Protein AF-A0A9D4MDU2-F1 (afdb_monomer)

Structure (mmCIF, N/CA/C/O backbone):
data_AF-A0A9D4MDU2-F1
#
_entry.id   AF-A0A9D4MDU2-F1
#
loop_
_atom_site.group_PDB
_atom_site.id
_atom_site.type_symbol
_atom_site.label_atom_id
_atom_site.label_alt_id
_atom_site.label_comp_id
_atom_site.label_asym_id
_atom_site.label_entity_id
_atom_site.label_seq_id
_atom_site.pdbx_PDB_ins_code
_atom_site.Cartn_x
_atom_site.Cartn_y
_atom_site.Cartn_z
_atom_site.occupancy
_atom_site.B_iso_or_equiv
_atom_site.auth_seq_id
_atom_site.auth_comp_id
_atom_site.auth_asym_id
_atom_site.auth_atom_id
_atom_site.pdbx_PDB_model_num
ATOM 1 N N . MET A 1 1 ? -61.437 24.125 -0.208 1.00 50.31 1 MET A N 1
ATOM 2 C CA . MET A 1 1 ? -61.389 24.049 -1.682 1.00 50.31 1 MET A CA 1
ATOM 3 C C . MET A 1 1 ? -60.506 25.187 -2.150 1.00 50.31 1 MET A C 1
ATOM 5 O O . MET A 1 1 ? -60.830 26.324 -1.840 1.00 50.31 1 MET A O 1
ATOM 9 N N . VAL A 1 2 ? -59.365 24.889 -2.770 1.00 50.94 2 VAL A N 1
ATOM 10 C CA . VAL A 1 2 ? -58.451 25.916 -3.301 1.00 50.94 2 VAL A CA 1
ATOM 11 C C . VAL A 1 2 ? -59.126 26.574 -4.509 1.00 50.94 2 VAL A C 1
ATOM 13 O O . VAL A 1 2 ? -59.760 25.881 -5.307 1.00 50.94 2 VAL A O 1
ATOM 16 N N . SER A 1 3 ? -59.063 27.903 -4.607 1.00 72.56 3 SER A N 1
ATOM 17 C CA . SER A 1 3 ? -59.654 28.659 -5.721 1.00 72.56 3 SER A CA 1
ATOM 18 C C . SER A 1 3 ? -59.014 28.230 -7.043 1.00 72.56 3 SER A C 1
ATOM 20 O O . SER A 1 3 ? -57.802 28.031 -7.100 1.00 72.56 3 SER A O 1
ATOM 22 N N . ALA A 1 4 ? -59.791 28.138 -8.126 1.00 67.25 4 ALA A N 1
ATOM 23 C CA . ALA A 1 4 ? -59.258 27.833 -9.460 1.00 67.25 4 ALA A CA 1
ATOM 24 C C . ALA A 1 4 ? -58.128 28.799 -9.872 1.00 67.25 4 ALA A C 1
ATOM 26 O O . ALA A 1 4 ? -57.201 28.407 -10.574 1.00 67.25 4 ALA A O 1
ATOM 27 N N . SER A 1 5 ? -58.159 30.038 -9.368 1.00 73.81 5 SER A N 1
ATOM 28 C CA . SER A 1 5 ? -57.093 31.018 -9.583 1.00 73.81 5 SER A CA 1
ATOM 29 C C . SER A 1 5 ? -55.806 30.681 -8.827 1.00 73.81 5 SER A C 1
ATOM 31 O O . SER A 1 5 ? -54.726 30.943 -9.346 1.00 73.81 5 SER A O 1
ATOM 33 N N . GLU A 1 6 ? -55.894 30.106 -7.625 1.00 69.31 6 GLU A N 1
ATOM 34 C CA . GLU A 1 6 ? -54.714 29.632 -6.891 1.00 69.31 6 GLU A CA 1
ATOM 35 C C . GLU A 1 6 ? -54.169 28.341 -7.501 1.00 69.31 6 GLU A C 1
ATOM 37 O O . GLU A 1 6 ? -52.958 28.196 -7.619 1.00 69.31 6 GLU A O 1
ATOM 42 N N . ALA A 1 7 ? -55.044 27.443 -7.968 1.00 72.31 7 ALA A N 1
ATOM 43 C CA . ALA A 1 7 ? -54.628 26.240 -8.682 1.00 72.31 7 ALA A CA 1
ATOM 44 C C . ALA A 1 7 ? -53.872 26.587 -9.976 1.00 72.31 7 ALA A C 1
ATOM 46 O O . ALA A 1 7 ? -52.789 26.053 -10.193 1.00 72.31 7 ALA A O 1
ATOM 47 N N . SER A 1 8 ? -54.374 27.531 -10.785 1.00 71.75 8 SER A N 1
ATOM 48 C CA . SER A 1 8 ? -53.664 28.015 -11.980 1.00 71.75 8 SER A CA 1
ATOM 49 C C . SER A 1 8 ? -52.361 28.732 -11.646 1.00 71.75 8 SER A C 1
ATOM 51 O O . SER A 1 8 ? -51.392 28.590 -12.383 1.00 71.75 8 SER A O 1
ATOM 53 N N . ARG A 1 9 ? -52.308 29.476 -10.535 1.00 70.06 9 ARG A N 1
ATOM 54 C CA . ARG A 1 9 ? -51.084 30.162 -10.111 1.00 70.06 9 ARG A CA 1
ATOM 55 C C . ARG A 1 9 ? -50.002 29.174 -9.678 1.00 70.06 9 ARG A C 1
ATOM 57 O O . ARG A 1 9 ? -48.866 29.328 -10.096 1.00 70.06 9 ARG A O 1
ATOM 64 N N . ILE A 1 10 ? -50.363 28.128 -8.932 1.00 70.44 10 ILE A N 1
ATOM 65 C CA . ILE A 1 10 ? -49.443 27.041 -8.558 1.00 70.44 10 ILE A CA 1
ATOM 66 C C . ILE A 1 10 ? -48.979 26.274 -9.805 1.00 70.44 10 ILE A C 1
ATOM 68 O O . ILE A 1 10 ? -47.806 25.931 -9.912 1.00 70.44 10 ILE A O 1
ATOM 72 N N . LEU A 1 11 ? -49.873 26.028 -10.768 1.00 67.00 11 LEU A N 1
ATOM 73 C CA . LEU A 1 11 ? -49.533 25.353 -12.027 1.00 67.00 11 LEU A CA 1
ATOM 74 C C . LEU A 1 11 ? -48.576 26.199 -12.880 1.00 67.00 11 LEU A C 1
ATOM 76 O O . LEU A 1 11 ? -47.649 25.648 -13.458 1.00 67.00 11 LEU A O 1
ATOM 80 N N . MET A 1 12 ? -48.748 27.524 -12.887 1.00 63.72 12 MET A N 1
ATOM 81 C CA . MET A 1 12 ? -47.878 28.454 -13.613 1.00 63.72 12 MET A CA 1
ATOM 82 C C . MET A 1 12 ? -46.523 28.663 -12.912 1.00 63.72 12 MET A C 1
ATOM 84 O O . MET A 1 12 ? -45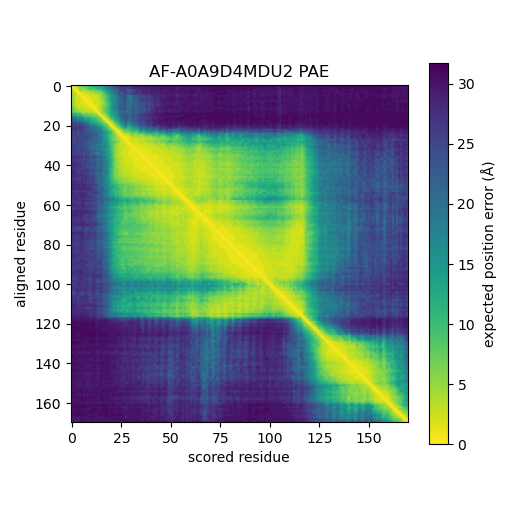.480 28.604 -13.552 1.00 63.72 12 MET A O 1
ATOM 88 N N . GLU A 1 13 ? -46.514 28.791 -11.579 1.00 63.03 13 GLU A N 1
ATOM 89 C CA . GLU A 1 13 ? -45.286 28.882 -10.768 1.00 63.03 13 GLU A CA 1
ATOM 90 C C . GLU A 1 13 ? -44.465 27.575 -10.789 1.00 63.03 13 GLU A C 1
ATOM 92 O O . GLU A 1 13 ? -43.255 27.609 -10.574 1.00 63.03 13 GLU A O 1
ATOM 97 N N . THR A 1 14 ? -45.092 26.425 -11.076 1.00 59.31 14 THR A N 1
ATOM 98 C CA . THR A 1 14 ? -44.396 25.135 -11.255 1.00 59.31 14 THR A CA 1
ATOM 99 C C . THR A 1 14 ? -44.023 24.833 -12.706 1.00 59.31 14 THR A C 1
ATOM 101 O O . THR A 1 14 ? -43.065 24.092 -12.925 1.00 59.31 14 THR A O 1
ATOM 104 N N . SER A 1 15 ? -44.718 25.405 -13.696 1.00 58.25 15 SER A N 1
ATOM 105 C CA . SER A 1 15 ? -44.375 25.245 -15.115 1.00 58.25 15 SER A CA 1
ATOM 106 C C . SER A 1 15 ? -43.259 26.179 -15.580 1.00 58.25 15 SER A C 1
ATOM 108 O O . SER A 1 15 ? -42.528 25.821 -16.495 1.00 58.25 15 SER A O 1
ATOM 110 N N . ASP A 1 16 ? -43.083 27.337 -14.936 1.00 50.62 16 ASP A N 1
ATOM 111 C CA . ASP A 1 16 ? -42.094 28.349 -15.343 1.00 50.62 16 ASP A CA 1
ATOM 112 C C . ASP A 1 16 ? -40.671 28.085 -14.814 1.00 50.62 16 ASP A C 1
ATOM 114 O O . ASP A 1 16 ? -39.784 28.923 -14.960 1.00 50.62 16 ASP A O 1
ATOM 118 N N . ASN A 1 17 ? -40.411 26.903 -14.243 1.00 52.84 17 ASN A N 1
ATOM 119 C CA . ASN A 1 17 ? -39.060 26.470 -13.873 1.00 52.84 17 ASN A CA 1
ATOM 120 C C . ASN A 1 17 ? -38.502 25.391 -14.817 1.00 52.84 17 ASN A C 1
ATOM 122 O O . ASN A 1 17 ? -37.774 24.496 -14.391 1.00 52.84 17 ASN A O 1
ATOM 126 N N . THR A 1 18 ? -38.837 25.466 -16.107 1.00 53.03 18 THR A N 1
ATOM 127 C CA . THR A 1 18 ? -38.243 24.623 -17.158 1.00 53.03 18 THR A CA 1
ATOM 128 C C . THR A 1 18 ? -37.272 25.404 -18.039 1.00 53.03 18 THR A C 1
ATOM 130 O O . THR A 1 18 ? -37.299 25.269 -19.258 1.00 53.03 18 THR A O 1
ATOM 133 N N . ASP A 1 19 ? -36.405 26.206 -17.420 1.00 51.34 19 ASP A N 1
ATOM 134 C CA . ASP A 1 19 ? -35.233 26.804 -18.077 1.00 51.34 19 ASP A CA 1
ATOM 135 C C . ASP A 1 19 ? -33.922 26.406 -17.374 1.00 51.34 19 ASP A C 1
ATOM 137 O O . ASP A 1 19 ? -32.954 27.153 -17.267 1.00 51.34 19 ASP A O 1
ATOM 141 N N . ASN A 1 20 ? -33.875 25.159 -16.913 1.00 54.00 20 ASN A N 1
ATOM 142 C CA . ASN A 1 20 ? -32.642 24.390 -16.912 1.00 54.00 20 ASN A CA 1
ATOM 143 C C . ASN A 1 20 ? -32.923 23.157 -17.758 1.00 54.00 20 ASN A C 1
ATOM 145 O O . ASN A 1 20 ? -33.880 22.433 -17.489 1.00 54.00 20 ASN A O 1
ATOM 149 N N . SER A 1 21 ? -32.112 22.908 -18.786 1.00 57.72 21 SER A N 1
ATOM 150 C CA . SER A 1 21 ? -32.040 21.584 -19.397 1.00 57.72 21 SER A CA 1
ATOM 151 C C . SER A 1 21 ? -31.547 20.628 -18.311 1.00 57.72 21 SER A C 1
ATOM 153 O O . SER A 1 21 ? -30.339 20.451 -18.136 1.00 57.72 21 SER A O 1
ATOM 155 N N . ASP A 1 22 ? -32.473 20.125 -17.502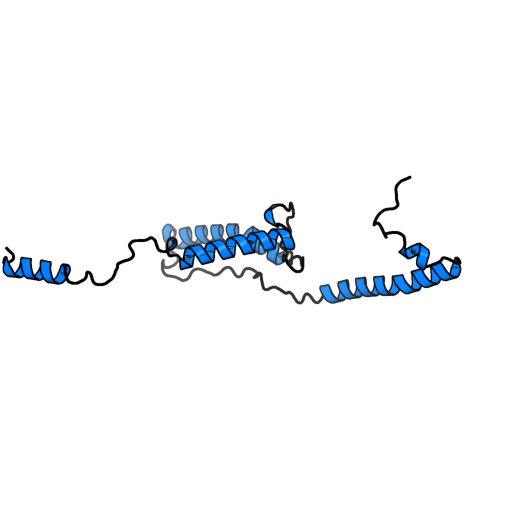 1.00 57.84 22 ASP A N 1
ATOM 156 C CA . ASP A 1 22 ? -32.176 19.254 -16.383 1.00 57.84 22 ASP A CA 1
ATOM 157 C C . ASP A 1 22 ? -31.669 17.958 -17.009 1.00 57.84 22 ASP A C 1
ATOM 159 O O . ASP A 1 22 ? -32.425 17.175 -17.587 1.00 57.84 22 ASP A O 1
ATOM 163 N N . ASP A 1 23 ? -30.345 17.812 -17.049 1.00 62.38 23 ASP A N 1
ATOM 164 C CA . ASP A 1 23 ? -29.688 16.617 -17.549 1.00 62.38 23 ASP A CA 1
ATOM 165 C C . ASP A 1 23 ? -30.060 15.498 -16.575 1.00 62.38 23 ASP A C 1
ATOM 167 O O . ASP A 1 23 ? -29.380 1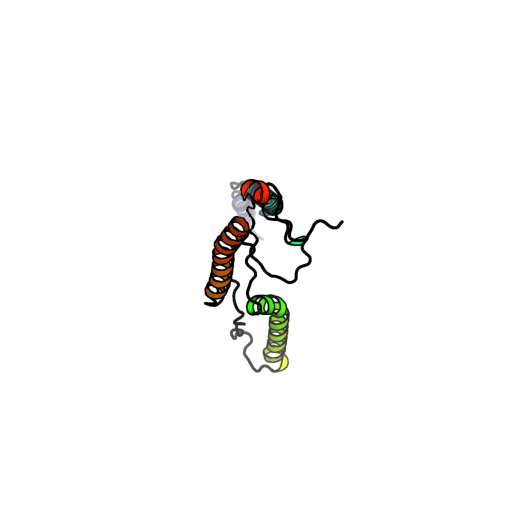5.274 -15.577 1.00 62.38 23 ASP A O 1
ATOM 171 N N . THR A 1 24 ? -31.171 14.809 -16.856 1.00 72.56 24 THR A N 1
ATOM 172 C CA . THR A 1 24 ? -31.697 13.677 -16.074 1.00 72.56 24 THR A CA 1
ATOM 173 C C . THR A 1 24 ? -30.751 12.478 -16.074 1.00 72.56 24 THR A C 1
ATOM 175 O O . THR A 1 24 ? -31.063 11.430 -15.507 1.00 72.56 24 THR A O 1
ATOM 178 N N . LYS A 1 25 ? -29.615 12.591 -16.767 1.00 72.62 25 LYS A N 1
ATOM 179 C CA . LYS A 1 25 ? -28.583 11.574 -16.825 1.00 72.62 25 LYS A CA 1
ATOM 180 C C . LYS A 1 25 ? -27.972 11.368 -15.457 1.00 72.62 25 LYS A C 1
ATOM 182 O O . LYS A 1 25 ? -27.695 12.304 -14.700 1.00 72.62 25 LYS A O 1
ATOM 187 N N . HIS A 1 26 ? -27.690 10.106 -15.174 1.00 81.38 26 HIS A N 1
ATOM 188 C CA . HIS A 1 26 ? -26.960 9.750 -13.977 1.00 81.38 26 HIS A CA 1
ATOM 189 C C . HIS A 1 26 ? -25.599 10.466 -13.980 1.00 81.38 26 HIS A C 1
ATOM 191 O O . HIS A 1 26 ? -24.976 10.646 -15.025 1.00 81.38 26 HIS A O 1
ATOM 197 N N . HIS A 1 27 ? -25.094 10.883 -12.817 1.00 82.12 27 HIS A N 1
ATOM 198 C CA . HIS A 1 27 ? -23.841 11.651 -12.731 1.00 82.12 27 HIS A CA 1
ATOM 199 C C . HIS A 1 27 ? -22.658 10.968 -13.431 1.00 82.12 27 HIS A C 1
ATOM 201 O O . HIS A 1 27 ? -21.812 11.647 -14.009 1.00 82.12 27 HIS A O 1
ATOM 207 N N . GLU A 1 28 ? -22.635 9.636 -13.426 1.00 84.50 28 GLU A N 1
ATOM 208 C CA . GLU A 1 28 ? -21.628 8.826 -14.120 1.00 84.50 28 GLU A CA 1
ATOM 209 C C . GLU A 1 28 ? -21.766 8.844 -15.651 1.00 84.50 28 GLU A C 1
ATOM 211 O O . GLU A 1 28 ? -20.778 8.663 -16.353 1.00 84.50 28 GLU A O 1
ATOM 216 N N . GLU A 1 29 ? -22.950 9.120 -16.200 1.00 82.94 29 GLU A N 1
ATOM 217 C CA . GLU A 1 29 ? -23.202 9.211 -17.648 1.00 82.94 29 GLU A CA 1
ATOM 218 C C . GLU A 1 29 ? -22.747 10.548 -18.249 1.00 82.94 29 GLU A C 1
ATOM 220 O O . GLU A 1 29 ? -22.716 10.723 -19.471 1.00 82.94 29 GLU A O 1
ATOM 225 N N . LYS A 1 30 ? -22.334 11.500 -17.406 1.00 88.94 30 LYS A N 1
ATOM 226 C CA . LYS A 1 30 ? -21.769 12.768 -17.866 1.00 88.94 30 LYS A CA 1
ATOM 227 C C . LYS A 1 30 ? -20.507 12.509 -18.682 1.00 88.94 30 LYS A C 1
ATOM 229 O O . LYS A 1 30 ? -19.593 11.798 -18.262 1.00 88.94 30 LYS A O 1
ATOM 234 N N . GLN A 1 31 ? -20.404 13.173 -19.832 1.00 88.19 31 GLN A N 1
ATOM 235 C CA . GLN A 1 31 ? -19.302 12.968 -20.778 1.00 88.19 31 GLN A CA 1
ATOM 236 C C . GLN A 1 31 ? -17.917 13.172 -20.138 1.00 88.19 31 GLN A C 1
ATOM 238 O O . GLN A 1 31 ? -16.958 12.484 -20.484 1.00 88.19 31 GLN A O 1
ATOM 243 N N . THR A 1 32 ? -17.798 14.099 -19.187 1.00 89.81 32 THR A N 1
ATOM 244 C CA . THR A 1 32 ? -16.555 14.356 -18.448 1.00 89.81 32 THR A CA 1
ATOM 245 C C . THR A 1 32 ? -16.137 13.171 -17.578 1.00 89.81 32 THR A C 1
ATOM 247 O O . THR A 1 32 ? -14.951 12.841 -17.533 1.00 89.81 32 THR A O 1
ATOM 250 N N . LYS A 1 33 ? -17.093 12.497 -16.927 1.00 91.25 33 LYS A N 1
ATOM 251 C CA . LYS A 1 33 ? -16.855 11.291 -16.122 1.00 91.25 33 LYS A CA 1
ATOM 252 C C . LYS A 1 33 ? -16.448 10.119 -16.998 1.00 91.25 33 LYS A C 1
ATOM 254 O O . LYS A 1 33 ? -15.414 9.514 -16.736 1.00 91.25 33 LYS A O 1
ATOM 259 N N . GLN A 1 34 ? -17.171 9.898 -18.093 1.00 93.75 34 GLN A N 1
ATOM 260 C CA . GLN A 1 34 ? -16.868 8.837 -19.055 1.00 93.75 34 GLN A CA 1
ATOM 261 C C . GLN A 1 34 ? -15.481 9.007 -19.695 1.00 93.75 34 GLN A C 1
ATOM 263 O O . GLN A 1 34 ? -14.682 8.073 -19.702 1.00 93.75 34 GLN A O 1
ATOM 268 N N . LYS A 1 35 ? -15.127 10.220 -20.148 1.00 95.25 35 LYS A N 1
ATOM 269 C CA . LYS A 1 35 ? -13.781 10.513 -20.682 1.00 95.25 35 LYS A CA 1
ATOM 270 C C . LYS A 1 35 ? -12.683 10.305 -19.637 1.00 95.25 35 LYS A C 1
ATOM 272 O O . LYS A 1 35 ? -11.618 9.773 -19.957 1.00 95.25 35 LYS A O 1
ATOM 277 N N . LYS A 1 36 ? -12.932 10.713 -18.387 1.00 95.81 36 LYS A N 1
ATOM 278 C CA . LYS A 1 36 ? -11.985 10.506 -17.285 1.00 95.81 36 LYS A CA 1
ATOM 279 C C . LYS A 1 36 ? -11.793 9.018 -17.006 1.00 95.81 36 LYS A C 1
ATOM 281 O O . LYS A 1 36 ? -10.653 8.581 -16.914 1.00 95.81 36 LYS A O 1
ATOM 286 N N . PHE A 1 37 ? -12.880 8.253 -16.939 1.00 95.38 37 PHE A N 1
ATOM 287 C CA . PHE A 1 37 ? -12.838 6.809 -16.740 1.00 95.38 37 PHE A CA 1
ATOM 288 C C . PHE A 1 37 ? -12.041 6.112 -17.849 1.00 95.38 37 PHE A C 1
ATOM 290 O O . PHE A 1 37 ? -11.092 5.396 -17.551 1.00 95.38 37 PHE A O 1
ATOM 297 N N . GLN A 1 38 ? -12.335 6.398 -19.122 1.00 96.25 38 GLN A N 1
ATOM 298 C CA . GLN A 1 38 ? -11.587 5.844 -20.260 1.00 96.25 38 GLN A CA 1
ATOM 299 C C . GLN A 1 38 ? -10.089 6.163 -20.183 1.00 96.25 38 GLN A C 1
ATOM 301 O O . GLN A 1 38 ? -9.253 5.289 -20.404 1.00 96.25 38 GLN A O 1
ATOM 306 N N . THR A 1 39 ? -9.745 7.404 -19.831 1.00 97.69 39 THR A N 1
ATOM 307 C CA . THR A 1 39 ? -8.345 7.818 -19.658 1.00 97.69 39 THR A CA 1
ATOM 308 C C . THR A 1 39 ? -7.671 7.030 -18.536 1.00 97.69 39 THR A C 1
ATOM 310 O O . THR A 1 39 ? -6.56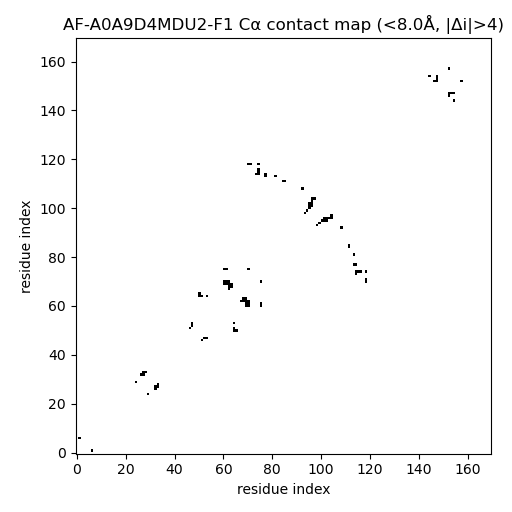9 6.529 -18.729 1.00 97.69 39 THR A O 1
ATOM 313 N N . GLN A 1 40 ? -8.339 6.871 -17.391 1.00 97.00 40 GLN A N 1
ATOM 314 C CA . GLN A 1 40 ? -7.807 6.127 -16.247 1.00 97.00 40 GLN A CA 1
ATOM 315 C C . GLN A 1 40 ? -7.632 4.638 -16.554 1.00 97.00 40 GLN A C 1
ATOM 317 O O . GLN A 1 40 ? -6.622 4.056 -16.172 1.00 97.00 40 GLN A O 1
ATOM 322 N N . VAL A 1 41 ? -8.583 4.025 -17.266 1.00 96.94 41 VAL A N 1
ATOM 323 C CA . VAL A 1 41 ? -8.478 2.623 -17.692 1.00 96.94 41 VAL A CA 1
ATOM 324 C C . VAL A 1 41 ? -7.290 2.440 -18.629 1.00 96.94 41 VAL A C 1
ATOM 326 O O . VAL A 1 41 ? -6.491 1.535 -18.407 1.00 96.94 41 VAL A O 1
ATOM 329 N N . ARG A 1 42 ? -7.127 3.318 -19.627 1.00 97.50 42 ARG A N 1
ATOM 330 C CA . ARG A 1 42 ? -5.980 3.260 -20.541 1.00 97.50 42 ARG A CA 1
ATOM 331 C C . ARG A 1 42 ? -4.657 3.394 -19.787 1.00 97.50 42 ARG A C 1
ATOM 333 O O . ARG A 1 42 ? -3.793 2.543 -19.945 1.00 97.50 42 ARG A O 1
ATOM 340 N N . GLN A 1 43 ? -4.543 4.392 -18.911 1.00 96.31 43 GLN A N 1
ATOM 341 C CA . GLN A 1 43 ? -3.350 4.591 -18.083 1.00 96.31 43 GLN A CA 1
ATOM 342 C C . GLN A 1 43 ? -3.043 3.375 -17.206 1.00 96.31 43 GLN A C 1
ATOM 344 O O . GLN A 1 43 ? -1.884 3.009 -17.051 1.00 96.31 43 GLN A O 1
ATOM 349 N N . LEU A 1 44 ? -4.066 2.732 -16.634 1.00 94.25 44 LEU A N 1
ATOM 350 C CA . LEU A 1 44 ? -3.879 1.536 -15.817 1.00 94.25 44 LEU A CA 1
ATOM 351 C C . LEU A 1 44 ? -3.348 0.356 -16.642 1.00 94.25 44 LEU A C 1
ATOM 353 O O . LEU A 1 44 ? -2.520 -0.396 -16.136 1.00 94.25 44 LEU A O 1
ATOM 357 N N . VAL A 1 45 ? -3.832 0.180 -17.875 1.00 95.25 45 VAL A N 1
ATOM 358 C CA . VAL A 1 45 ? -3.346 -0.865 -18.790 1.00 95.25 45 VAL A CA 1
ATOM 359 C C . VAL A 1 45 ? -1.896 -0.592 -19.180 1.00 95.25 45 VAL A C 1
ATOM 361 O O . VAL A 1 45 ? -1.056 -1.448 -18.938 1.00 95.25 45 VAL A O 1
ATOM 364 N N . GLU A 1 46 ? -1.592 0.621 -19.647 1.00 95.50 46 GLU A N 1
ATOM 365 C CA . GLU A 1 46 ? -0.224 1.046 -19.990 1.00 95.50 46 GLU A CA 1
ATOM 366 C C . GLU A 1 46 ? 0.736 0.827 -18.808 1.00 95.50 46 GLU A C 1
ATOM 368 O O . GLU A 1 46 ? 1.768 0.184 -18.945 1.00 95.50 46 GLU A O 1
ATOM 373 N N . THR A 1 47 ? 0.343 1.248 -17.602 1.00 93.12 47 THR A N 1
ATOM 374 C CA . THR A 1 47 ? 1.149 1.061 -16.382 1.00 93.12 47 THR A CA 1
ATOM 375 C C . THR A 1 47 ? 1.406 -0.417 -16.081 1.00 93.12 47 THR A C 1
ATOM 377 O O . THR A 1 47 ? 2.493 -0.779 -15.641 1.00 93.12 47 THR A O 1
ATOM 380 N N . LYS A 1 48 ? 0.409 -1.287 -16.280 1.00 92.00 48 LYS A N 1
ATOM 381 C CA . LYS A 1 48 ? 0.558 -2.732 -16.054 1.00 92.00 48 LYS A CA 1
ATOM 382 C C . LYS A 1 48 ? 1.477 -3.388 -17.078 1.00 92.00 48 LYS A C 1
ATOM 384 O O . LYS A 1 48 ? 2.187 -4.321 -16.709 1.00 92.00 48 LYS A O 1
ATOM 389 N N . ASP A 1 49 ? 1.433 -2.934 -18.323 1.00 91.88 49 ASP A N 1
ATOM 390 C CA . ASP A 1 49 ? 2.270 -3.463 -19.397 1.00 91.88 49 ASP A CA 1
ATOM 391 C C . ASP A 1 49 ? 3.724 -2.993 -19.225 1.00 91.88 49 ASP A C 1
ATOM 393 O O . ASP A 1 49 ? 4.643 -3.805 -19.314 1.00 91.88 49 ASP A O 1
ATOM 397 N N . ASP A 1 50 ? 3.924 -1.725 -18.857 1.00 92.50 50 ASP A N 1
ATOM 398 C CA . ASP A 1 50 ? 5.250 -1.126 -18.673 1.00 92.50 50 ASP A CA 1
ATOM 399 C C . ASP A 1 50 ? 5.925 -1.552 -17.358 1.00 92.50 50 ASP A C 1
ATOM 401 O O . ASP A 1 50 ? 7.125 -1.823 -17.316 1.00 92.50 50 ASP A O 1
ATOM 405 N N . MET A 1 51 ? 5.174 -1.585 -16.252 1.00 89.75 51 MET A N 1
ATOM 406 C CA . MET A 1 51 ? 5.718 -1.755 -14.892 1.00 89.75 51 MET A CA 1
ATOM 407 C C . MET A 1 51 ? 5.438 -3.144 -14.310 1.00 89.75 51 MET A C 1
ATOM 409 O O . MET A 1 51 ? 5.866 -3.450 -13.193 1.00 89.75 51 MET A O 1
ATOM 413 N N . GLY A 1 52 ? 4.741 -3.999 -15.057 1.00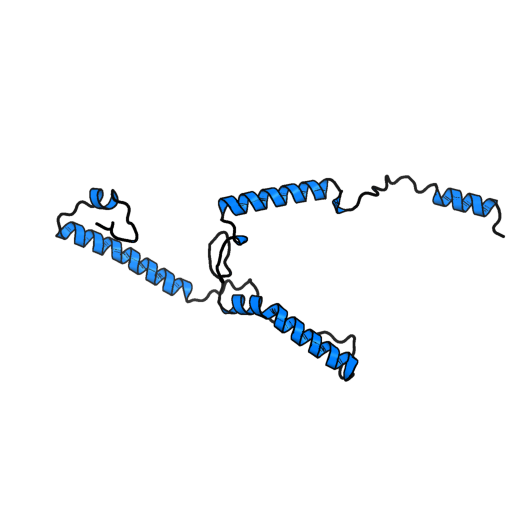 88.56 52 GLY A N 1
ATOM 414 C CA . GLY A 1 52 ? 4.290 -5.311 -14.613 1.00 88.56 52 GLY A CA 1
ATOM 415 C C . GLY A 1 52 ? 2.938 -5.267 -13.898 1.00 88.56 52 GLY A C 1
ATOM 416 O O . GLY A 1 52 ? 2.517 -4.259 -13.324 1.00 88.56 52 GLY A O 1
ATOM 417 N N . ASN A 1 53 ? 2.235 -6.399 -13.937 1.00 90.00 53 ASN A N 1
ATOM 418 C CA . ASN A 1 53 ? 0.896 -6.527 -13.381 1.00 90.00 53 ASN A CA 1
ATOM 419 C C . ASN A 1 53 ? 0.938 -7.147 -11.970 1.00 90.00 53 ASN A C 1
ATOM 421 O O . ASN A 1 53 ? 1.046 -8.371 -11.868 1.00 90.00 53 ASN A O 1
ATOM 425 N N . PRO A 1 54 ? 0.733 -6.357 -10.897 1.00 86.94 54 PRO A N 1
ATOM 426 C CA . PRO A 1 54 ? 0.830 -6.855 -9.522 1.00 86.94 54 PRO A CA 1
ATOM 427 C C . PRO A 1 54 ? -0.246 -7.891 -9.174 1.00 86.94 54 PRO A C 1
ATOM 429 O O . PRO A 1 54 ? -0.110 -8.617 -8.201 1.00 86.94 54 PRO A O 1
ATOM 432 N N . PHE A 1 55 ? -1.329 -7.978 -9.953 1.00 87.50 55 PHE A N 1
ATOM 433 C CA . PHE A 1 55 ? -2.422 -8.924 -9.700 1.00 87.50 55 PHE A CA 1
ATOM 434 C C . PHE A 1 55 ? -2.146 -10.338 -10.225 1.00 87.50 55 PHE A C 1
ATOM 436 O O . PHE A 1 55 ? -2.973 -11.222 -10.028 1.00 87.50 55 PHE A O 1
ATOM 443 N N . LYS A 1 56 ? -1.041 -10.542 -10.951 1.00 88.12 56 LYS A N 1
ATOM 444 C CA . LYS A 1 56 ? -0.614 -11.863 -11.441 1.00 88.12 56 LYS A CA 1
ATOM 445 C C . LYS A 1 56 ? 0.536 -12.448 -10.624 1.00 88.12 56 LYS A C 1
ATOM 447 O O . LYS A 1 56 ? 1.029 -13.517 -10.961 1.00 88.12 56 LYS A O 1
ATOM 452 N N . GLU A 1 57 ? 1.004 -11.721 -9.619 1.00 85.19 57 GLU A N 1
ATOM 453 C CA . GLU A 1 57 ? 2.159 -12.124 -8.839 1.00 85.19 57 GLU A CA 1
ATOM 454 C C . GLU A 1 57 ? 1.735 -12.912 -7.604 1.00 85.19 57 GLU A C 1
ATOM 456 O O . GLU A 1 57 ? 0.967 -12.427 -6.775 1.00 85.19 57 GLU A O 1
ATOM 461 N N . ASP A 1 58 ? 2.301 -14.106 -7.451 1.00 86.69 58 ASP A N 1
ATOM 462 C CA . ASP A 1 58 ? 2.128 -14.940 -6.263 1.00 86.69 58 ASP A CA 1
ATOM 463 C C . ASP A 1 58 ? 3.168 -14.557 -5.202 1.00 86.69 58 ASP A C 1
ATOM 465 O O . ASP A 1 58 ? 4.046 -15.341 -4.836 1.00 86.69 58 ASP A O 1
ATOM 469 N N . THR A 1 59 ? 3.109 -13.312 -4.725 1.00 86.69 59 THR A N 1
ATOM 470 C CA . THR A 1 59 ? 3.986 -12.833 -3.647 1.00 86.69 59 THR A CA 1
ATOM 471 C C . THR A 1 59 ? 3.167 -12.343 -2.462 1.00 86.69 59 THR A C 1
ATOM 473 O O . THR A 1 59 ? 2.077 -11.791 -2.600 1.00 86.69 59 THR A O 1
ATOM 476 N N . SER A 1 60 ? 3.696 -12.545 -1.255 1.00 85.25 60 SER A N 1
ATOM 477 C CA . SER A 1 60 ? 3.108 -11.982 -0.035 1.00 85.25 60 SER A CA 1
ATOM 478 C C . SER A 1 60 ? 3.600 -10.568 0.274 1.00 85.25 60 SER A C 1
ATOM 480 O O . SER A 1 60 ? 3.294 -10.037 1.351 1.00 85.25 60 SER A O 1
ATOM 482 N N . ASP A 1 61 ? 4.407 -10.015 -0.628 1.00 87.25 61 ASP A N 1
ATOM 483 C CA . ASP A 1 61 ? 5.138 -8.778 -0.445 1.00 87.25 61 ASP A CA 1
ATOM 484 C C . ASP A 1 61 ? 4.273 -7.592 -0.844 1.00 87.25 61 ASP A C 1
ATOM 486 O O . ASP A 1 61 ? 3.501 -7.622 -1.798 1.00 87.25 61 ASP A O 1
ATOM 490 N N . LEU A 1 62 ? 4.426 -6.510 -0.091 1.00 89.19 62 LEU A N 1
ATOM 491 C CA . LEU A 1 62 ? 3.852 -5.224 -0.441 1.00 89.19 62 LEU A CA 1
ATOM 492 C C . LEU A 1 62 ? 4.990 -4.344 -0.936 1.00 89.19 62 LEU A C 1
ATOM 494 O O . LEU A 1 62 ? 5.892 -4.041 -0.159 1.00 89.19 62 LEU A O 1
ATOM 498 N N . TYR A 1 63 ? 4.962 -3.929 -2.196 1.00 86.50 63 TYR A N 1
ATOM 499 C CA . TYR A 1 63 ? 6.043 -3.147 -2.788 1.00 86.50 63 TYR A CA 1
ATOM 500 C C . TYR A 1 63 ? 5.513 -2.066 -3.735 1.00 86.50 63 TYR A C 1
ATOM 502 O O . TYR A 1 63 ? 4.373 -2.119 -4.201 1.00 86.50 63 TYR A O 1
ATOM 510 N N . THR A 1 64 ? 6.339 -1.059 -4.015 1.00 87.12 64 THR A N 1
ATOM 511 C CA . THR A 1 64 ? 5.987 0.005 -4.967 1.00 87.12 64 THR A CA 1
ATOM 512 C C . THR A 1 64 ? 6.301 -0.435 -6.396 1.00 87.12 64 THR A C 1
ATOM 514 O O . THR A 1 64 ? 7.410 -0.890 -6.670 1.00 87.12 64 THR A O 1
ATOM 517 N N . LEU A 1 65 ? 5.348 -0.290 -7.323 1.00 86.69 65 LEU A N 1
ATOM 518 C CA . LEU A 1 65 ? 5.487 -0.784 -8.703 1.00 86.69 65 LEU A CA 1
ATOM 519 C C . LEU A 1 65 ? 6.673 -0.184 -9.474 1.00 86.69 65 LEU A C 1
ATOM 521 O O . LEU A 1 65 ? 7.272 -0.888 -10.280 1.00 86.69 65 LEU A O 1
ATOM 525 N N . ASP A 1 66 ? 7.014 1.078 -9.216 1.00 84.44 66 ASP A N 1
ATOM 526 C CA . ASP A 1 66 ? 8.048 1.849 -9.918 1.00 84.44 66 ASP A CA 1
ATOM 527 C C . ASP A 1 66 ? 9.478 1.514 -9.501 1.00 84.44 66 ASP A C 1
ATOM 529 O O . ASP A 1 66 ? 10.365 1.354 -10.331 1.00 84.44 66 ASP A O 1
ATOM 533 N N . THR A 1 67 ? 9.695 1.389 -8.203 1.00 85.31 67 THR A N 1
ATOM 534 C CA . THR A 1 67 ? 11.006 1.231 -7.577 1.00 85.31 67 THR A CA 1
ATOM 535 C C . THR A 1 67 ? 11.257 -0.206 -7.149 1.00 85.31 67 THR A C 1
ATOM 537 O O . THR A 1 67 ? 12.379 -0.537 -6.770 1.00 85.31 67 THR A O 1
ATOM 540 N N . LYS A 1 68 ? 10.214 -1.050 -7.168 1.00 84.94 68 LYS A N 1
ATOM 541 C CA . LYS A 1 68 ? 10.211 -2.430 -6.661 1.00 84.94 68 LYS A CA 1
ATOM 542 C C . LYS A 1 68 ? 10.689 -2.537 -5.207 1.00 84.94 68 LYS A C 1
ATOM 544 O O . LYS A 1 68 ? 11.138 -3.587 -4.759 1.00 84.94 68 LYS A O 1
ATOM 549 N N . VAL A 1 69 ? 10.589 -1.443 -4.446 1.00 84.81 69 VAL A N 1
ATOM 550 C CA . VAL A 1 69 ? 10.988 -1.401 -3.036 1.00 84.81 69 VAL A CA 1
ATOM 551 C C . VAL A 1 69 ? 9.919 -2.082 -2.197 1.00 84.81 69 VAL A C 1
ATOM 553 O O . VAL A 1 69 ? 8.774 -1.631 -2.162 1.00 84.81 69 VAL A O 1
ATOM 556 N N . VAL A 1 70 ? 10.317 -3.143 -1.500 1.00 87.25 70 VAL A N 1
ATOM 557 C CA . VAL A 1 70 ? 9.464 -3.888 -0.570 1.00 87.25 70 VAL A CA 1
ATOM 558 C C . VAL A 1 70 ? 9.305 -3.120 0.746 1.00 87.25 70 VAL A C 1
ATOM 560 O O . VAL A 1 70 ? 10.264 -2.580 1.305 1.00 87.25 70 VAL A O 1
ATOM 563 N N . MET A 1 71 ? 8.072 -3.065 1.241 1.00 87.94 71 MET A N 1
ATOM 564 C CA . MET A 1 71 ? 7.690 -2.423 2.495 1.00 87.94 71 MET A CA 1
ATOM 565 C C . MET A 1 71 ? 8.203 -3.195 3.712 1.00 87.94 71 MET A C 1
ATOM 567 O O . MET A 1 71 ? 8.515 -4.383 3.657 1.00 87.94 71 MET A O 1
ATOM 571 N N . SER A 1 72 ? 8.273 -2.517 4.862 1.00 89.00 72 SER A N 1
ATOM 572 C CA . SER A 1 72 ? 8.677 -3.174 6.104 1.00 89.00 72 SER A CA 1
ATOM 573 C C . SER A 1 72 ? 7.655 -4.245 6.533 1.00 89.00 72 SER A C 1
ATOM 575 O O . SER A 1 72 ? 6.450 -4.059 6.336 1.00 89.00 72 SER A O 1
ATOM 577 N N . PRO A 1 73 ? 8.100 -5.328 7.205 1.00 88.12 73 PRO A N 1
ATOM 578 C CA . PRO A 1 73 ? 7.196 -6.358 7.724 1.00 88.12 73 PRO A CA 1
ATOM 579 C C . PRO A 1 73 ? 6.107 -5.805 8.649 1.00 88.12 73 PRO A C 1
ATOM 581 O O . PRO A 1 73 ? 4.992 -6.310 8.669 1.00 88.12 73 PRO A O 1
ATOM 584 N N . GLU A 1 74 ? 6.413 -4.734 9.383 1.00 88.38 74 GLU A N 1
ATOM 585 C CA . GLU A 1 74 ? 5.474 -4.048 10.271 1.00 88.38 74 GLU A CA 1
ATOM 586 C C . GLU A 1 74 ? 4.272 -3.466 9.508 1.00 88.38 74 GLU A C 1
ATOM 588 O O . GLU A 1 74 ? 3.129 -3.658 9.921 1.00 88.38 74 GLU A O 1
ATOM 593 N N . VAL A 1 75 ? 4.503 -2.816 8.360 1.00 89.31 75 VAL A N 1
ATOM 594 C CA . VAL A 1 75 ? 3.406 -2.288 7.535 1.00 89.31 75 VAL A CA 1
ATOM 595 C C . VAL A 1 75 ? 2.649 -3.415 6.840 1.00 89.31 75 VAL A C 1
ATOM 597 O O . VAL A 1 75 ? 1.425 -3.366 6.764 1.00 89.31 75 VAL A O 1
ATOM 600 N N . ILE A 1 76 ? 3.342 -4.462 6.385 1.00 89.81 76 ILE A N 1
ATOM 601 C CA . ILE A 1 76 ? 2.685 -5.642 5.803 1.00 89.81 76 ILE A CA 1
ATOM 602 C C . ILE A 1 76 ? 1.726 -6.271 6.825 1.00 89.81 76 ILE A C 1
ATOM 604 O O . ILE A 1 76 ? 0.567 -6.538 6.507 1.00 89.81 76 ILE A O 1
ATOM 608 N N . MET A 1 77 ? 2.178 -6.462 8.067 1.00 90.38 77 MET A N 1
ATOM 609 C CA . MET A 1 77 ? 1.349 -6.987 9.155 1.00 90.38 77 MET A CA 1
ATOM 610 C C . MET A 1 77 ? 0.186 -6.056 9.498 1.00 90.38 77 MET A C 1
ATOM 612 O O . MET A 1 77 ? -0.935 -6.523 9.688 1.00 90.38 77 MET A O 1
ATOM 616 N N . SER A 1 78 ? 0.432 -4.746 9.532 1.00 91.50 78 SER A N 1
ATOM 617 C CA . SER A 1 78 ? -0.597 -3.722 9.734 1.00 91.50 78 SER A CA 1
ATOM 618 C C . SER A 1 78 ? -1.727 -3.848 8.708 1.00 91.50 78 SER A C 1
ATOM 620 O O . SER A 1 78 ? -2.892 -3.947 9.083 1.00 91.50 78 SER A O 1
ATOM 622 N N . VAL A 1 79 ? -1.391 -3.950 7.418 1.00 91.56 79 VAL A N 1
ATOM 623 C CA . VAL A 1 79 ? -2.376 -4.105 6.335 1.00 91.56 79 VAL A CA 1
ATOM 624 C C . VAL A 1 79 ? -3.132 -5.428 6.454 1.00 91.56 79 VAL A C 1
ATOM 626 O O . VAL A 1 79 ? -4.357 -5.432 6.381 1.00 91.56 79 VAL A O 1
ATOM 629 N N . LYS A 1 80 ? -2.425 -6.540 6.696 1.00 91.44 80 LYS A N 1
ATOM 630 C CA . LYS A 1 80 ? -3.038 -7.874 6.825 1.00 91.44 80 LYS A CA 1
ATOM 631 C C . LYS A 1 80 ? -3.989 -7.989 8.019 1.00 91.44 80 LYS A C 1
ATOM 633 O O . LYS A 1 80 ? -4.942 -8.754 7.963 1.00 91.44 80 LYS A O 1
ATOM 638 N N . THR A 1 81 ? -3.730 -7.259 9.103 1.00 93.56 81 THR A N 1
ATOM 639 C CA . THR A 1 81 ? -4.505 -7.361 10.353 1.00 93.56 81 THR A CA 1
ATOM 640 C C . THR A 1 81 ? -5.521 -6.237 10.544 1.00 93.56 81 THR A C 1
ATOM 642 O O . THR A 1 81 ? -6.355 -6.335 11.444 1.00 93.56 81 THR A O 1
ATOM 645 N N . ALA A 1 82 ? -5.504 -5.199 9.700 1.00 93.94 82 ALA A N 1
ATOM 646 C CA . ALA A 1 82 ? -6.369 -4.027 9.832 1.00 93.94 82 ALA A CA 1
ATOM 647 C C . ALA A 1 82 ? -7.860 -4.382 9.914 1.00 93.94 82 ALA A C 1
ATOM 649 O O . ALA A 1 82 ? -8.570 -3.846 10.765 1.00 93.94 82 ALA A O 1
ATOM 650 N N . GLU A 1 83 ? -8.320 -5.307 9.068 1.00 94.81 83 GLU A N 1
ATOM 651 C CA . GLU A 1 83 ? -9.709 -5.774 9.068 1.00 94.81 83 GLU A CA 1
ATOM 652 C C . GLU A 1 83 ? -10.067 -6.464 10.389 1.00 94.81 83 GLU A C 1
ATOM 654 O O . GLU A 1 83 ? -11.042 -6.094 11.040 1.00 94.81 83 GLU A O 1
ATOM 659 N N . SER A 1 84 ? -9.242 -7.416 10.833 1.00 95.94 84 SER A N 1
ATOM 660 C CA . SER A 1 84 ? -9.467 -8.138 12.090 1.00 95.94 84 SER A CA 1
ATOM 661 C C . SER A 1 84 ? -9.503 -7.194 13.297 1.00 95.94 84 SER A C 1
ATOM 663 O O . SER A 1 84 ? -10.381 -7.325 14.150 1.00 95.94 84 SER A O 1
ATOM 665 N N . ILE A 1 85 ? -8.603 -6.207 13.343 1.00 95.25 85 ILE A N 1
ATOM 666 C CA . ILE A 1 85 ? -8.572 -5.187 14.399 1.00 95.25 85 ILE A CA 1
ATOM 667 C C . ILE A 1 85 ? -9.841 -4.325 14.356 1.00 95.25 85 ILE A C 1
ATOM 669 O O . ILE A 1 85 ? -10.439 -4.063 15.400 1.00 95.25 85 ILE A O 1
ATOM 673 N N . GLY A 1 86 ? -10.270 -3.902 13.163 1.00 95.00 86 GLY A N 1
ATOM 674 C CA . GLY A 1 86 ? -11.501 -3.133 12.973 1.00 95.00 86 GLY A CA 1
ATOM 675 C C . GLY A 1 86 ? -12.743 -3.894 13.436 1.00 95.00 86 GLY A C 1
ATOM 676 O O . GLY A 1 86 ? -13.547 -3.343 14.187 1.00 95.00 86 GLY A O 1
ATOM 677 N N . ASN A 1 87 ? -12.853 -5.172 13.070 1.00 95.94 87 ASN A N 1
ATOM 678 C CA . ASN A 1 87 ? -13.963 -6.035 13.475 1.00 95.94 87 ASN A CA 1
ATOM 679 C C . ASN A 1 87 ? -13.986 -6.244 14.993 1.00 95.94 87 ASN A C 1
ATOM 681 O O . ASN A 1 87 ? -15.016 -6.032 15.626 1.00 95.94 87 ASN A O 1
ATOM 685 N N . ALA A 1 88 ? -12.844 -6.568 15.606 1.00 95.75 88 ALA A N 1
ATOM 686 C CA . ALA A 1 88 ? -12.759 -6.728 17.058 1.00 95.75 88 ALA A CA 1
ATOM 687 C C . ALA A 1 88 ? -13.151 -5.441 17.804 1.00 95.75 88 ALA A C 1
ATOM 689 O O . ALA A 1 88 ? -13.837 -5.479 18.829 1.00 95.75 88 ALA A O 1
ATOM 690 N N . GLN A 1 89 ? -12.744 -4.284 17.278 1.00 94.31 89 GLN A N 1
ATOM 691 C CA . GLN A 1 89 ? -13.117 -3.000 17.851 1.00 94.31 89 GLN A CA 1
ATOM 692 C C . GLN A 1 89 ? -14.614 -2.709 17.701 1.00 94.31 89 GLN A C 1
ATOM 694 O O . GLN A 1 89 ? -15.229 -2.197 18.639 1.00 94.31 89 GLN A O 1
ATOM 699 N N . TYR A 1 90 ? -15.191 -3.015 16.540 1.00 94.12 90 TYR A N 1
ATOM 700 C CA . TYR A 1 90 ? -16.618 -2.858 16.293 1.00 94.12 90 TYR A CA 1
ATOM 701 C C . TYR A 1 90 ? -17.440 -3.689 17.283 1.00 94.12 90 TYR A C 1
ATOM 703 O O . TYR A 1 90 ? -18.275 -3.129 17.992 1.00 94.12 90 TYR A O 1
ATOM 711 N N . GLU A 1 91 ? -17.136 -4.980 17.415 1.00 94.56 91 GLU A N 1
ATOM 712 C CA . GLU A 1 91 ? -17.822 -5.881 18.349 1.00 94.56 91 GLU A CA 1
ATOM 713 C C . GLU A 1 91 ? -17.738 -5.368 19.793 1.00 94.56 91 GLU A C 1
ATOM 715 O O . GLU A 1 91 ? -18.746 -5.255 20.495 1.00 94.56 91 GLU A O 1
ATOM 720 N N . SER A 1 92 ? -16.544 -4.946 20.223 1.00 92.75 92 SER A N 1
ATOM 721 C CA . SER A 1 92 ? -16.360 -4.346 21.547 1.00 92.75 92 SER A CA 1
ATOM 722 C C . SER A 1 92 ? -17.211 -3.089 21.738 1.00 92.75 92 SER A C 1
ATOM 724 O O . SER A 1 92 ? -17.739 -2.874 22.828 1.00 92.75 92 SER A O 1
ATOM 726 N N . MET A 1 93 ? -17.340 -2.248 20.709 1.00 92.75 93 MET A N 1
ATOM 727 C CA . MET A 1 93 ? -18.125 -1.016 20.773 1.00 92.75 93 MET A CA 1
ATOM 728 C C . MET A 1 93 ? -19.629 -1.303 20.859 1.00 92.75 93 MET A C 1
ATOM 730 O O . MET A 1 93 ? -20.335 -0.619 21.603 1.00 92.75 93 MET A O 1
ATOM 734 N N . ILE A 1 94 ? -20.116 -2.313 20.135 1.00 92.44 94 ILE A N 1
ATOM 735 C CA . ILE A 1 94 ? -21.512 -2.760 20.191 1.00 92.44 94 ILE A CA 1
ATOM 736 C C . ILE A 1 94 ? -21.861 -3.258 21.594 1.00 92.44 94 ILE A C 1
ATOM 738 O O . ILE A 1 94 ? -22.839 -2.795 22.182 1.00 92.44 94 ILE A O 1
ATOM 742 N N . VAL A 1 95 ? -21.032 -4.128 22.172 1.00 92.62 95 VAL A N 1
ATOM 743 C CA . VAL A 1 95 ? -21.250 -4.650 23.529 1.00 92.62 95 VAL A CA 1
ATOM 744 C C . VAL A 1 95 ? -21.198 -3.527 24.569 1.00 92.62 95 VAL A C 1
ATOM 746 O O . VAL A 1 95 ? -22.085 -3.415 25.417 1.00 92.62 95 VAL A O 1
ATOM 749 N N . GLU A 1 96 ? -20.196 -2.650 24.485 1.00 93.50 96 GLU A N 1
ATOM 750 C CA . GLU A 1 96 ? -20.001 -1.552 25.433 1.00 93.50 96 GLU A CA 1
ATOM 751 C C . GLU A 1 96 ? -21.172 -0.556 25.451 1.00 93.50 96 GLU A C 1
ATOM 753 O O . GLU A 1 96 ? -21.579 -0.109 26.527 1.00 93.50 96 GLU A O 1
ATOM 758 N N . ARG A 1 97 ? -21.725 -0.218 24.279 1.00 93.25 97 ARG A N 1
ATOM 759 C CA . ARG A 1 97 ? -22.757 0.824 24.140 1.00 93.25 97 ARG A CA 1
ATOM 760 C C . ARG A 1 97 ? -24.178 0.282 24.191 1.00 93.25 97 ARG A C 1
ATOM 762 O O . ARG A 1 97 ? -25.029 0.901 24.817 1.00 93.25 97 ARG A O 1
ATOM 769 N N . LEU A 1 98 ? -24.446 -0.842 23.526 1.00 90.12 98 LEU A N 1
ATOM 770 C CA . LEU A 1 98 ? -25.809 -1.364 23.381 1.00 90.12 98 LEU A CA 1
ATOM 771 C C . LEU A 1 98 ? -26.160 -2.404 24.442 1.00 90.12 98 LEU A C 1
ATOM 773 O O . LEU A 1 98 ? -27.296 -2.424 24.899 1.00 90.12 98 LEU A O 1
ATOM 777 N N . SER A 1 99 ? -25.212 -3.261 24.836 1.00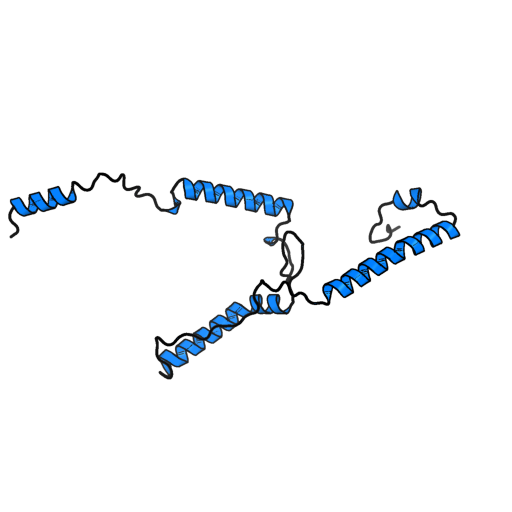 89.81 99 SER A N 1
ATOM 778 C CA . SER A 1 99 ? -25.493 -4.324 25.815 1.00 89.81 99 SER A CA 1
ATOM 779 C C . SER A 1 99 ? -25.301 -3.840 27.249 1.00 89.81 99 SER A C 1
ATOM 781 O O . SER A 1 99 ? -26.184 -4.001 28.083 1.00 89.81 99 SER A O 1
ATOM 783 N N . ASN A 1 100 ? -24.158 -3.208 27.525 1.00 89.25 100 ASN A N 1
ATOM 784 C CA . ASN A 1 100 ? -23.767 -2.858 28.891 1.00 89.25 100 ASN A CA 1
ATOM 785 C C . ASN A 1 100 ? -24.027 -1.385 29.249 1.00 89.25 100 ASN A C 1
ATOM 787 O O . ASN A 1 100 ? -23.893 -1.026 30.415 1.00 89.25 100 ASN A O 1
ATOM 791 N N . ASN A 1 101 ? -24.368 -0.538 28.265 1.00 85.50 101 ASN A N 1
ATOM 792 C CA . ASN A 1 101 ? -24.615 0.904 28.428 1.00 85.50 101 ASN A CA 1
ATOM 793 C C . ASN A 1 101 ? -23.516 1.620 29.252 1.00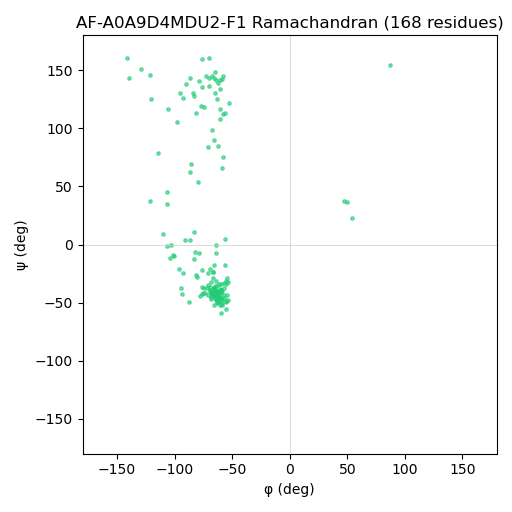 85.50 101 ASN A C 1
ATOM 795 O O . ASN A 1 101 ? -23.792 2.493 30.072 1.00 85.50 101 ASN A O 1
ATOM 799 N N . MET A 1 102 ? -22.255 1.205 29.070 1.00 85.75 102 MET A N 1
ATOM 800 C CA . MET A 1 102 ? -21.107 1.730 29.826 1.00 85.75 102 MET A CA 1
ATOM 801 C C . MET A 1 102 ? -20.615 3.069 29.273 1.00 85.75 102 MET A C 1
ATOM 803 O O . MET A 1 102 ? -20.057 3.876 30.013 1.00 85.75 102 MET A O 1
ATOM 807 N N . LYS A 1 103 ? -20.815 3.302 27.972 1.00 86.50 103 LYS A N 1
ATOM 808 C CA . LYS A 1 103 ? -20.456 4.540 27.273 1.00 86.50 103 LYS A CA 1
ATOM 809 C C . LYS A 1 103 ? -21.623 5.074 26.465 1.00 86.50 103 LYS A C 1
ATOM 811 O O . LYS A 1 103 ? -22.442 4.313 25.951 1.00 86.50 103 LYS A O 1
ATOM 816 N N . GLY A 1 104 ? -21.648 6.394 26.298 1.00 85.81 104 GLY A N 1
ATOM 817 C CA . GLY A 1 104 ? -22.670 7.066 25.507 1.00 85.81 104 GLY A CA 1
ATOM 818 C C . GLY A 1 104 ? -22.582 6.698 24.025 1.00 85.81 104 GLY A C 1
ATOM 819 O O . GLY A 1 104 ? -21.497 6.582 23.453 1.00 85.81 104 GLY A O 1
ATOM 820 N N . PHE A 1 105 ? -23.737 6.576 23.366 1.00 85.75 105 PHE A N 1
ATOM 821 C CA . PHE A 1 105 ? -23.800 6.241 21.940 1.00 85.75 105 PHE A CA 1
ATOM 822 C C . PHE A 1 105 ? -23.033 7.235 21.049 1.00 85.75 105 PHE A C 1
ATOM 824 O O . PHE A 1 105 ? -22.428 6.829 20.060 1.00 85.75 105 PHE A O 1
ATOM 831 N N . TYR A 1 106 ? -23.004 8.516 21.429 1.00 89.00 106 TYR A N 1
ATOM 832 C CA . TYR A 1 106 ? -22.347 9.601 20.688 1.00 89.00 106 TYR A CA 1
ATOM 833 C C . TYR A 1 106 ? -20.887 9.840 21.084 1.00 89.00 106 TYR A C 1
ATOM 835 O O . TYR A 1 106 ? -20.255 10.773 20.592 1.00 89.00 106 TYR A O 1
ATOM 843 N N . GLU A 1 107 ? -20.332 9.023 21.978 1.00 90.00 107 GLU A N 1
ATOM 844 C CA . GLU A 1 107 ? -18.934 9.164 22.360 1.00 90.00 107 GLU A CA 1
ATOM 845 C C . GLU A 1 107 ? -18.015 8.807 21.180 1.00 90.00 107 GLU A C 1
ATOM 847 O O . GLU A 1 107 ? -18.307 7.915 20.374 1.00 90.00 107 GLU A O 1
ATOM 852 N N . THR A 1 108 ? -16.881 9.496 21.069 1.00 90.69 108 THR A N 1
ATOM 853 C CA . THR A 1 108 ? -15.921 9.264 19.983 1.00 90.69 108 THR A CA 1
ATOM 854 C C . THR A 1 108 ? -15.327 7.857 20.084 1.00 90.69 108 THR A C 1
ATOM 856 O O . THR A 1 108 ? -14.848 7.448 21.140 1.00 90.69 108 THR A O 1
ATOM 859 N N . ALA A 1 109 ? -15.333 7.103 18.982 1.00 88.25 109 ALA A N 1
ATOM 860 C CA . ALA A 1 109 ? -14.668 5.804 18.927 1.00 88.25 109 ALA A CA 1
ATOM 861 C C . ALA A 1 109 ? -13.138 5.964 18.963 1.00 88.25 109 ALA A C 1
ATOM 863 O O . ALA A 1 109 ? -12.571 6.889 18.372 1.00 88.25 109 ALA A O 1
ATOM 864 N N . LYS A 1 110 ? -12.450 5.038 19.639 1.00 89.19 110 LYS A N 1
ATOM 865 C CA . LYS A 1 110 ? -10.982 5.000 19.667 1.00 89.19 110 LYS A CA 1
ATOM 866 C C . LYS A 1 110 ? -10.436 4.862 18.239 1.00 89.19 110 LYS A C 1
ATOM 868 O O . LYS A 1 110 ? -11.000 4.149 17.419 1.00 89.19 110 LYS A O 1
ATOM 873 N N . LYS A 1 111 ? -9.328 5.527 17.921 1.00 90.62 111 LYS A N 1
ATOM 874 C CA . LYS A 1 111 ? -8.654 5.340 16.628 1.00 90.62 111 LYS A CA 1
ATOM 875 C C . LYS A 1 111 ? -7.616 4.224 16.734 1.00 90.62 111 LYS A C 1
ATOM 877 O O . LYS A 1 111 ? -6.857 4.192 17.703 1.00 90.62 111 LYS A O 1
ATOM 882 N N . ASN A 1 112 ? -7.544 3.365 15.720 1.00 88.94 112 ASN A N 1
ATOM 883 C CA . ASN A 1 112 ? -6.455 2.399 15.581 1.00 88.94 112 ASN A CA 1
ATOM 884 C C . ASN A 1 112 ? -5.252 3.103 14.950 1.00 88.94 112 ASN A C 1
ATOM 886 O O . ASN A 1 112 ? -5.313 3.546 13.804 1.00 88.94 112 ASN A O 1
ATOM 890 N N . LEU A 1 113 ? -4.168 3.245 15.712 1.00 87.06 113 LEU A N 1
ATOM 891 C CA . LEU A 1 113 ? -2.928 3.875 15.255 1.00 87.06 113 LEU A CA 1
ATOM 892 C C . LEU A 1 113 ? -2.052 2.844 14.540 1.00 87.06 113 LEU A C 1
ATOM 894 O O . LEU A 1 113 ? -1.019 2.422 15.051 1.00 87.06 113 LEU A O 1
ATOM 898 N N . LEU A 1 114 ? -2.511 2.411 13.370 1.00 88.94 114 LEU A N 1
ATOM 899 C CA . LEU A 1 114 ? -1.784 1.472 12.530 1.00 88.94 114 LEU A CA 1
ATOM 900 C C . LEU A 1 114 ? -0.656 2.180 11.755 1.00 88.94 114 LEU A C 1
ATOM 902 O O . LEU A 1 114 ? -0.864 3.301 11.278 1.00 88.94 114 LEU A O 1
ATOM 906 N N . PRO A 1 115 ? 0.527 1.550 11.603 1.00 85.88 115 PRO A N 1
ATOM 907 C CA . PRO A 1 115 ? 1.623 2.085 10.801 1.00 85.88 115 PRO A CA 1
ATOM 908 C C . PRO A 1 115 ? 1.153 2.439 9.381 1.00 85.88 115 PRO A C 1
ATOM 910 O O . PRO A 1 115 ? 0.630 1.564 8.681 1.00 85.88 115 PRO A O 1
ATOM 913 N N . PRO A 1 116 ? 1.301 3.702 8.938 1.00 80.56 116 PRO A N 1
ATOM 914 C CA . PRO A 1 116 ? 0.851 4.119 7.618 1.00 80.56 116 PRO A CA 1
ATOM 915 C C . PRO A 1 116 ? 1.805 3.625 6.524 1.00 80.56 116 PRO A C 1
ATOM 917 O O . PRO A 1 116 ? 2.998 3.448 6.758 1.00 80.56 116 PRO A O 1
ATOM 920 N N . PHE A 1 117 ? 1.324 3.565 5.276 1.00 80.88 117 PHE A N 1
ATOM 921 C CA . PHE A 1 117 ? 2.169 3.338 4.087 1.00 80.88 117 PHE A CA 1
ATOM 922 C C . PHE A 1 117 ? 3.301 4.374 3.944 1.00 80.88 117 PHE A C 1
ATOM 924 O O . PHE A 1 117 ? 4.300 4.141 3.270 1.00 80.88 117 PHE A O 1
ATOM 931 N N . ARG A 1 118 ? 3.186 5.515 4.639 1.00 66.75 118 ARG A N 1
ATOM 932 C CA . ARG A 1 118 ? 4.254 6.500 4.848 1.00 66.75 118 ARG A CA 1
ATOM 933 C C . ARG A 1 118 ? 5.223 6.070 5.951 1.00 66.75 118 ARG A C 1
ATOM 935 O O . ARG A 1 118 ? 5.561 6.831 6.850 1.00 66.75 118 ARG A O 1
ATOM 942 N N . THR A 1 119 ? 5.764 4.875 5.811 1.00 53.66 119 THR A N 1
ATOM 943 C CA . THR A 1 119 ? 7.117 4.606 6.269 1.00 53.66 119 THR A CA 1
ATOM 944 C C . THR A 1 119 ? 7.949 4.312 5.036 1.00 53.66 119 THR A C 1
ATOM 946 O O . THR A 1 119 ? 8.393 3.192 4.805 1.00 53.66 119 THR A O 1
ATOM 949 N N . GLY A 1 120 ? 8.325 5.387 4.344 1.00 50.19 120 GLY A N 1
ATOM 950 C CA . GLY A 1 120 ? 9.749 5.559 4.109 1.00 50.19 120 GLY A CA 1
ATOM 951 C C . GLY A 1 120 ? 10.400 5.599 5.484 1.00 50.19 120 GLY A C 1
ATOM 952 O O . GLY A 1 120 ? 10.722 6.665 6.005 1.00 50.19 120 GLY A O 1
ATOM 953 N N . SER A 1 121 ? 10.520 4.440 6.134 1.00 46.50 121 SER A N 1
ATOM 954 C CA . SER A 1 121 ? 11.463 4.326 7.206 1.00 46.50 121 SER A CA 1
ATOM 955 C C . SER A 1 121 ? 12.765 4.687 6.520 1.00 46.50 121 SER A C 1
ATOM 957 O O . SER A 1 121 ? 13.276 3.923 5.700 1.00 46.50 121 SER A O 1
ATOM 959 N N . ARG A 1 122 ? 13.335 5.830 6.886 1.00 46.56 122 ARG A N 1
ATOM 960 C CA . ARG A 1 122 ? 14.780 5.896 7.034 1.00 46.56 122 ARG A CA 1
ATOM 961 C C . ARG A 1 122 ? 15.144 4.854 8.096 1.00 46.56 122 ARG A C 1
ATOM 963 O O . ARG A 1 122 ? 15.561 5.193 9.197 1.00 46.56 122 ARG A O 1
ATOM 970 N N . LYS A 1 123 ? 14.931 3.566 7.807 1.00 46.88 123 LYS A N 1
ATOM 971 C CA . LYS A 1 123 ? 15.694 2.510 8.428 1.00 46.88 123 LYS A CA 1
ATOM 972 C C . LYS A 1 123 ? 17.094 2.861 7.977 1.00 46.88 123 LYS A C 1
ATOM 974 O O . LYS A 1 123 ? 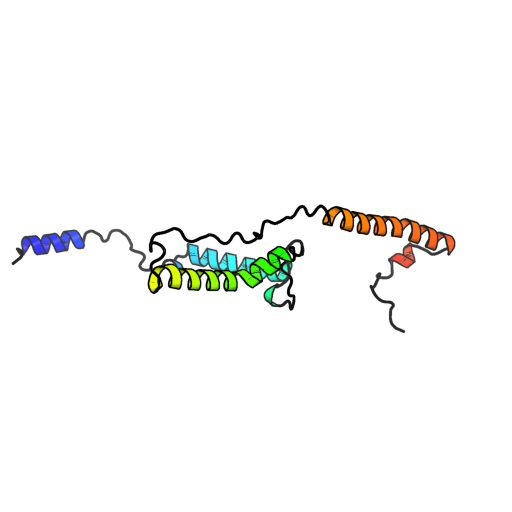17.429 2.712 6.804 1.00 46.88 123 LYS A O 1
ATOM 979 N N . LYS A 1 124 ? 17.897 3.352 8.918 1.00 48.91 124 LYS A N 1
ATOM 980 C CA . LYS A 1 124 ? 19.344 3.562 8.769 1.00 48.91 124 LYS A CA 1
ATOM 981 C C . LYS A 1 124 ? 20.093 2.271 8.367 1.00 48.91 124 LYS A C 1
ATOM 983 O O . LYS A 1 124 ? 21.310 2.264 8.274 1.00 48.91 124 LYS A O 1
ATOM 988 N N . GLU A 1 125 ? 19.370 1.185 8.115 1.00 50.00 125 GLU A N 1
ATOM 989 C CA . GLU A 1 125 ? 19.847 -0.151 7.790 1.00 50.00 125 GLU A CA 1
ATOM 990 C C . GLU A 1 125 ? 19.893 -0.443 6.280 1.00 50.00 125 GLU A C 1
ATOM 992 O O . GLU A 1 125 ? 20.662 -1.304 5.850 1.00 50.00 125 GLU A O 1
ATOM 997 N N . ALA A 1 126 ? 19.146 0.297 5.448 1.00 53.47 126 ALA A N 1
ATOM 998 C CA . ALA A 1 126 ? 19.201 0.126 3.992 1.00 53.47 126 ALA A CA 1
ATOM 999 C C . ALA A 1 126 ? 20.466 0.754 3.385 1.00 53.47 126 ALA A C 1
ATOM 1001 O O . ALA A 1 126 ? 21.060 0.176 2.484 1.00 53.47 126 ALA A O 1
ATOM 1002 N N . GLU A 1 127 ? 20.935 1.895 3.900 1.00 54.94 127 GLU A N 1
ATOM 1003 C CA . GLU A 1 127 ? 22.198 2.480 3.431 1.00 54.94 127 GLU A CA 1
ATOM 1004 C C . GLU A 1 127 ? 23.391 1.610 3.812 1.00 54.94 127 GLU A C 1
ATOM 1006 O O . GLU A 1 127 ? 24.223 1.353 2.960 1.00 54.94 127 GLU A O 1
ATOM 1011 N N . ALA A 1 128 ? 23.477 1.091 5.039 1.00 58.09 128 ALA A N 1
ATOM 1012 C CA . ALA A 1 128 ? 24.622 0.271 5.438 1.00 58.09 128 ALA A CA 1
ATOM 1013 C C . ALA A 1 128 ? 24.702 -1.048 4.650 1.00 58.09 128 ALA A C 1
ATOM 1015 O O . ALA A 1 128 ? 25.786 -1.439 4.220 1.00 58.09 128 ALA A O 1
ATOM 1016 N N . SER A 1 129 ? 23.565 -1.715 4.421 1.00 60.78 129 SER A N 1
ATOM 1017 C CA . SER A 1 129 ? 23.500 -2.948 3.625 1.00 60.78 129 SER A CA 1
ATOM 1018 C C . SER A 1 129 ? 23.726 -2.690 2.133 1.00 60.78 129 SER A C 1
ATOM 1020 O O . SER A 1 129 ? 24.530 -3.389 1.518 1.00 60.78 129 SER A O 1
ATOM 1022 N N . LYS A 1 130 ? 23.123 -1.638 1.564 1.00 67.69 130 LYS A N 1
ATOM 1023 C CA . LYS A 1 130 ? 23.352 -1.223 0.173 1.00 67.69 130 LYS A CA 1
ATOM 1024 C C . LYS A 1 130 ? 24.790 -0.764 -0.052 1.00 67.69 130 LYS A C 1
ATOM 1026 O O . LYS A 1 130 ? 25.417 -1.206 -1.002 1.00 67.69 130 LYS A O 1
ATOM 1031 N N . VAL A 1 131 ? 25.360 0.031 0.852 1.00 73.38 131 VAL A N 1
ATOM 1032 C CA . VAL A 1 131 ? 26.776 0.434 0.826 1.00 73.38 131 VAL A CA 1
ATOM 1033 C C . VAL A 1 131 ? 27.686 -0.778 0.992 1.00 73.38 131 VAL A C 1
ATOM 1035 O O . VAL A 1 131 ? 28.732 -0.826 0.358 1.00 73.38 131 VAL A O 1
ATOM 1038 N N . LYS A 1 132 ? 27.316 -1.778 1.800 1.00 73.56 132 LYS A N 1
ATOM 1039 C CA . LYS A 1 132 ? 28.083 -3.026 1.922 1.00 73.56 132 LYS A CA 1
ATOM 1040 C C . LYS A 1 132 ? 28.043 -3.843 0.627 1.00 73.56 132 LYS A C 1
ATOM 1042 O O . LYS A 1 132 ? 29.098 -4.304 0.206 1.00 73.56 132 LYS A O 1
ATOM 1047 N N . SER A 1 133 ? 26.880 -3.956 -0.021 1.00 74.44 133 SER A N 1
ATOM 1048 C CA . SER A 1 133 ? 26.743 -4.581 -1.347 1.00 74.44 133 SER A CA 1
ATOM 1049 C C . SER A 1 133 ? 27.570 -3.833 -2.390 1.00 74.44 133 SER A C 1
ATOM 1051 O O . SER A 1 133 ? 28.449 -4.418 -3.004 1.00 74.44 133 SER A O 1
ATOM 1053 N N . MET A 1 134 ? 27.406 -2.511 -2.488 1.00 77.69 134 MET A N 1
ATOM 1054 C CA . MET A 1 134 ? 28.160 -1.670 -3.422 1.00 77.69 134 MET A CA 1
ATOM 1055 C C . MET A 1 134 ? 29.669 -1.722 -3.163 1.00 77.69 134 MET A C 1
ATOM 1057 O O . MET A 1 134 ? 30.451 -1.755 -4.103 1.00 77.69 134 MET A O 1
ATOM 1061 N N . LYS A 1 135 ? 30.115 -1.759 -1.900 1.00 79.62 135 LYS A N 1
ATOM 1062 C CA . LYS A 1 135 ? 31.535 -1.954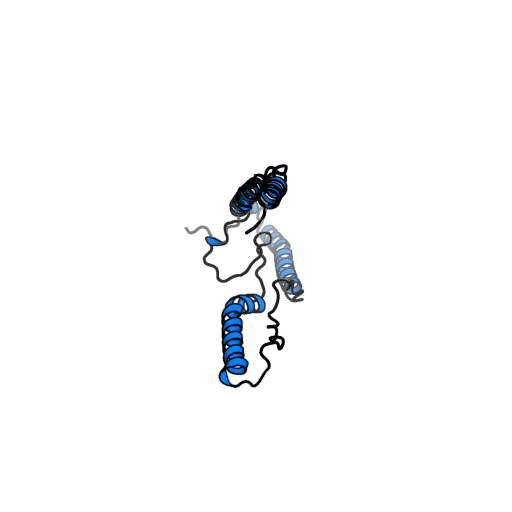 -1.563 1.00 79.62 135 LYS A CA 1
ATOM 1063 C C . LYS A 1 135 ? 32.029 -3.336 -1.977 1.00 79.62 135 LYS A C 1
ATOM 1065 O O . LYS A 1 135 ? 33.172 -3.440 -2.406 1.00 79.62 135 LYS A O 1
ATOM 1070 N N . SER A 1 136 ? 31.200 -4.369 -1.846 1.00 79.31 136 SER A N 1
ATOM 1071 C CA . SER A 1 136 ? 31.524 -5.715 -2.323 1.00 79.31 136 SER A CA 1
ATOM 1072 C C . SER A 1 136 ? 31.676 -5.735 -3.847 1.00 79.31 136 SER A C 1
ATOM 1074 O O . SER A 1 136 ? 32.668 -6.260 -4.344 1.00 79.31 136 SER A O 1
ATOM 1076 N N . ASP A 1 137 ? 30.771 -5.081 -4.576 1.00 78.06 137 ASP A N 1
ATOM 1077 C CA . ASP A 1 137 ? 30.814 -4.990 -6.042 1.00 78.06 137 ASP A CA 1
ATOM 1078 C C . ASP A 1 137 ? 32.017 -4.163 -6.521 1.00 78.06 137 ASP A C 1
ATOM 1080 O O . ASP A 1 137 ? 32.756 -4.582 -7.410 1.00 78.06 137 ASP A O 1
ATOM 1084 N N . ILE A 1 138 ? 32.301 -3.031 -5.865 1.00 80.94 138 ILE A N 1
ATOM 1085 C CA . ILE A 1 138 ? 33.503 -2.225 -6.132 1.00 80.94 138 ILE A CA 1
ATOM 1086 C C . ILE A 1 138 ? 34.774 -3.030 -5.852 1.00 80.94 138 ILE A C 1
ATOM 1088 O O . ILE A 1 138 ? 35.765 -2.838 -6.545 1.00 80.94 138 ILE A O 1
ATOM 1092 N N . GLN A 1 139 ? 34.776 -3.929 -4.863 1.00 78.81 139 GLN A N 1
ATOM 1093 C CA . GLN A 1 139 ? 35.910 -4.819 -4.593 1.00 78.81 139 GLN A CA 1
ATOM 1094 C C . GLN A 1 139 ? 36.015 -5.982 -5.584 1.00 78.81 139 GLN A C 1
ATOM 1096 O O . GLN A 1 139 ? 37.107 -6.532 -5.748 1.00 78.81 139 GLN A O 1
ATOM 1101 N N . LEU A 1 140 ? 34.924 -6.352 -6.256 1.00 81.19 140 LEU A N 1
ATOM 1102 C CA . LEU A 1 140 ? 34.920 -7.407 -7.263 1.00 81.19 140 LEU A CA 1
ATOM 1103 C C . LEU A 1 140 ? 35.690 -6.982 -8.519 1.00 81.19 140 LEU A C 1
ATOM 1105 O O . LEU A 1 140 ? 36.481 -7.768 -9.029 1.00 81.19 140 LEU A O 1
ATOM 1109 N N . PHE A 1 141 ? 35.553 -5.725 -8.952 1.00 78.12 141 PHE A N 1
ATOM 1110 C CA . PHE A 1 141 ? 36.280 -5.175 -10.105 1.00 78.12 141 PHE A CA 1
ATOM 1111 C C . PHE A 1 141 ? 37.815 -5.307 -10.027 1.00 78.12 141 PHE A C 1
ATOM 1113 O O . PHE A 1 141 ? 38.396 -5.901 -10.933 1.00 78.12 141 PHE A O 1
ATOM 1120 N N . PRO A 1 142 ? 38.512 -4.824 -8.979 1.00 80.00 142 PRO A N 1
ATOM 1121 C CA . PRO A 1 142 ? 39.958 -4.971 -8.868 1.00 80.00 142 PRO A CA 1
ATOM 1122 C C . PRO A 1 142 ? 40.373 -6.428 -8.649 1.00 80.00 142 PRO A C 1
ATOM 1124 O O . PRO A 1 142 ? 41.416 -6.831 -9.152 1.00 80.00 142 PRO A O 1
ATOM 1127 N N . ARG A 1 143 ? 39.568 -7.247 -7.955 1.00 79.44 143 ARG A N 1
ATOM 1128 C CA . ARG A 1 143 ? 39.845 -8.690 -7.819 1.00 79.44 143 ARG A CA 1
ATOM 1129 C C . ARG A 1 143 ? 39.791 -9.402 -9.169 1.00 79.44 143 ARG A C 1
ATOM 1131 O O . ARG A 1 143 ? 40.692 -10.176 -9.472 1.00 79.44 143 ARG A O 1
ATOM 1138 N N . MET A 1 144 ? 38.780 -9.097 -9.979 1.00 76.88 144 MET A N 1
ATOM 1139 C CA . MET A 1 144 ? 38.627 -9.606 -11.338 1.00 76.88 144 MET A CA 1
ATOM 1140 C C . MET A 1 144 ? 39.783 -9.131 -12.223 1.00 76.88 144 MET A C 1
ATOM 1142 O O . MET A 1 144 ? 40.460 -9.963 -12.817 1.00 76.88 144 MET A O 1
ATOM 1146 N N . TYR A 1 145 ? 40.104 -7.835 -12.202 1.00 78.50 145 TYR A N 1
ATOM 1147 C CA . TYR A 1 145 ? 41.238 -7.263 -12.933 1.00 78.50 145 TYR A CA 1
ATOM 1148 C C . TYR A 1 145 ? 42.571 -7.944 -12.584 1.00 78.50 145 TYR A C 1
ATOM 1150 O O . TYR A 1 145 ? 43.297 -8.371 -13.478 1.00 78.50 145 TYR A O 1
ATOM 1158 N N . ILE A 1 146 ? 42.875 -8.115 -11.292 1.00 81.31 146 ILE A N 1
ATOM 1159 C CA . ILE A 1 146 ? 44.092 -8.805 -10.836 1.00 81.31 146 ILE A CA 1
ATOM 1160 C C . ILE A 1 146 ? 44.080 -10.272 -11.279 1.00 81.31 146 ILE A C 1
ATOM 1162 O O . ILE A 1 146 ? 45.097 -10.775 -11.748 1.00 81.31 146 ILE A O 1
ATOM 1166 N N . SER A 1 147 ? 42.940 -10.960 -11.165 1.00 78.06 147 SER A N 1
ATOM 1167 C CA . SER A 1 147 ? 42.828 -12.367 -11.564 1.00 78.06 147 SER A CA 1
ATOM 1168 C C . SER A 1 147 ? 42.992 -12.580 -13.071 1.00 78.06 147 SER A C 1
ATOM 1170 O O . SER A 1 147 ? 43.633 -13.550 -13.468 1.00 78.06 147 SER A O 1
ATOM 1172 N N . CYS A 1 148 ? 42.481 -11.664 -13.900 1.00 77.12 148 CYS A N 1
ATOM 1173 C CA . CYS A 1 148 ? 42.683 -11.673 -15.346 1.00 77.12 148 CYS A CA 1
ATOM 1174 C C . CYS A 1 148 ? 44.144 -11.364 -15.678 1.00 77.12 148 CYS A C 1
ATOM 1176 O O . CYS A 1 148 ? 44.760 -12.109 -16.428 1.00 77.12 148 CYS A O 1
ATOM 1178 N N . HIS A 1 149 ? 44.748 -10.361 -15.035 1.00 75.62 149 HIS A N 1
ATOM 1179 C CA . HIS A 1 149 ? 46.150 -10.011 -15.265 1.00 75.62 149 HIS A CA 1
ATOM 1180 C C . HIS A 1 149 ? 47.124 -11.137 -14.875 1.00 75.62 149 HIS A C 1
ATOM 1182 O O . HIS A 1 149 ? 48.070 -11.418 -15.600 1.00 75.62 149 HIS A O 1
ATOM 1188 N N . MET A 1 150 ? 46.880 -11.833 -13.759 1.00 77.12 150 MET A N 1
ATOM 1189 C CA . MET A 1 150 ? 47.715 -12.963 -13.322 1.00 77.12 150 MET A CA 1
ATOM 1190 C C . MET A 1 150 ? 47.597 -14.204 -14.212 1.00 77.12 150 MET A C 1
ATOM 1192 O O . MET A 1 150 ? 48.466 -15.072 -14.160 1.00 77.12 150 MET A O 1
ATOM 1196 N N . ARG A 1 151 ? 46.512 -14.324 -14.980 1.00 80.31 151 ARG A N 1
ATOM 1197 C CA . ARG A 1 151 ? 46.219 -15.495 -15.819 1.00 80.31 151 ARG A CA 1
ATOM 1198 C C . ARG A 1 151 ? 46.336 -15.191 -17.313 1.00 80.31 151 ARG A C 1
ATOM 1200 O O . ARG A 1 151 ? 45.928 -16.033 -18.104 1.00 80.31 151 ARG A O 1
ATOM 1207 N N . ASP A 1 152 ? 46.857 -14.013 -17.666 1.00 79.69 152 ASP A N 1
ATOM 1208 C CA . ASP A 1 152 ? 46.897 -13.480 -19.036 1.00 79.69 152 ASP A CA 1
ATOM 1209 C C . ASP A 1 152 ? 45.525 -13.559 -19.739 1.00 79.69 152 ASP A C 1
ATOM 1211 O O . ASP A 1 152 ? 45.395 -13.891 -20.913 1.00 79.69 152 ASP A O 1
ATOM 1215 N N . GLY A 1 153 ? 44.462 -13.337 -18.960 1.00 72.62 153 GLY A N 1
ATOM 1216 C CA . GLY A 1 153 ? 43.083 -13.396 -19.420 1.00 72.62 153 GLY A CA 1
ATOM 1217 C C . GLY A 1 153 ? 42.671 -12.085 -20.075 1.00 72.62 153 GLY A C 1
ATOM 1218 O O . GLY A 1 153 ? 42.781 -11.022 -19.460 1.00 72.62 153 GLY A O 1
ATOM 1219 N N . ASP A 1 154 ? 42.144 -12.170 -21.293 1.00 78.50 154 ASP A N 1
ATOM 1220 C CA . ASP A 1 154 ? 41.581 -11.022 -21.993 1.00 78.50 154 ASP A CA 1
ATOM 1221 C C . ASP A 1 154 ? 40.211 -10.638 -21.411 1.00 78.50 154 ASP A C 1
ATOM 1223 O O . ASP A 1 154 ? 39.250 -11.412 -21.437 1.00 78.50 154 ASP A O 1
ATOM 1227 N N . LEU A 1 155 ? 40.123 -9.414 -20.885 1.00 72.62 155 LEU A N 1
ATOM 1228 C CA . LEU A 1 155 ? 38.876 -8.858 -20.365 1.00 72.62 155 LEU A CA 1
ATOM 1229 C C . LEU A 1 155 ? 37.849 -8.628 -21.480 1.00 72.62 155 LEU A C 1
ATOM 1231 O O . LEU A 1 155 ? 36.658 -8.707 -21.198 1.00 72.62 155 LEU A O 1
ATOM 1235 N N . GLY A 1 156 ? 38.290 -8.373 -22.719 1.00 73.38 156 GLY A N 1
ATOM 1236 C CA . GLY A 1 156 ? 37.399 -8.229 -23.873 1.00 73.38 156 GLY A CA 1
ATOM 1237 C C . GLY A 1 156 ? 36.584 -9.500 -24.089 1.00 73.38 156 GLY A C 1
ATOM 1238 O O . GLY A 1 156 ? 35.367 -9.486 -23.927 1.00 73.38 156 GLY A O 1
ATOM 1239 N N . THR A 1 157 ? 37.279 -10.616 -24.300 1.00 70.19 157 THR A N 1
ATOM 1240 C CA . THR A 1 157 ? 36.687 -11.955 -24.439 1.00 70.19 157 THR A CA 1
ATOM 1241 C C . THR A 1 157 ? 35.841 -12.348 -23.218 1.00 70.19 157 THR A C 1
ATOM 1243 O O . THR A 1 157 ? 34.791 -12.969 -23.353 1.00 70.19 157 THR A O 1
ATOM 1246 N N . PHE A 1 158 ? 36.257 -11.978 -22.000 1.00 67.25 158 PHE A N 1
ATOM 1247 C CA . PHE A 1 158 ? 35.491 -12.291 -20.787 1.00 67.25 158 PHE A CA 1
ATOM 1248 C C . PHE A 1 158 ? 34.126 -11.584 -20.740 1.00 67.25 158 PHE A C 1
ATOM 1250 O O . PHE A 1 158 ? 33.140 -12.199 -20.339 1.00 67.25 158 PHE A O 1
ATOM 1257 N N . PHE A 1 159 ? 34.053 -10.313 -21.150 1.00 69.50 159 PHE A N 1
ATOM 1258 C CA . PHE A 1 159 ? 32.800 -9.547 -21.184 1.00 69.50 159 PHE A CA 1
ATOM 1259 C C . PHE A 1 159 ? 31.955 -9.790 -22.442 1.00 69.50 159 PHE A C 1
ATOM 1261 O O . PHE A 1 159 ? 30.789 -9.398 -22.461 1.00 69.50 159 PHE A O 1
ATOM 1268 N N . GLU A 1 160 ? 32.504 -10.433 -23.475 1.00 72.94 160 GLU A N 1
ATOM 1269 C CA . GLU A 1 160 ? 31.735 -10.883 -24.645 1.00 72.94 160 GLU A CA 1
ATOM 1270 C C . GLU A 1 160 ? 30.729 -11.988 -24.297 1.00 72.94 160 GLU A C 1
ATOM 1272 O O . GLU A 1 160 ? 29.722 -12.155 -24.989 1.00 72.94 160 GLU A O 1
ATOM 1277 N N . HIS A 1 161 ? 30.969 -12.727 -23.213 1.00 66.81 161 HIS A N 1
ATOM 1278 C CA . HIS A 1 161 ? 30.059 -13.751 -22.727 1.00 66.81 161 HIS A CA 1
ATOM 1279 C C . HIS A 1 161 ? 29.141 -13.195 -21.635 1.00 66.81 161 HIS A C 1
ATOM 1281 O O . HIS A 1 161 ? 29.576 -12.566 -20.669 1.00 66.81 161 HIS A O 1
ATOM 1287 N N . GLU A 1 162 ? 27.841 -13.432 -21.791 1.00 57.38 162 GLU A N 1
ATOM 1288 C CA . GLU A 1 162 ? 26.826 -12.975 -20.849 1.00 57.38 162 GLU A CA 1
ATOM 1289 C C . GLU A 1 162 ? 27.053 -13.638 -19.473 1.00 57.38 162 GLU A C 1
ATOM 1291 O O . GLU A 1 162 ? 27.151 -14.862 -19.355 1.00 57.38 162 GLU A O 1
ATOM 1296 N N . ASN A 1 163 ? 27.178 -12.826 -18.415 1.00 63.00 163 ASN A N 1
ATOM 1297 C CA . ASN A 1 163 ? 27.341 -13.309 -17.040 1.00 63.00 163 ASN A CA 1
ATOM 1298 C C . ASN A 1 163 ? 26.018 -13.917 -16.551 1.00 63.00 163 ASN A C 1
ATOM 1300 O O . ASN A 1 163 ? 25.212 -13.259 -15.892 1.00 63.00 163 ASN A O 1
ATOM 1304 N N . HIS A 1 164 ? 25.773 -15.180 -16.885 1.00 58.56 164 HIS A N 1
ATOM 1305 C CA . HIS A 1 164 ? 24.631 -15.910 -16.356 1.00 58.56 164 HIS A CA 1
ATOM 1306 C C . HIS A 1 164 ? 24.853 -16.263 -14.880 1.00 58.56 164 HIS A C 1
ATOM 1308 O O . HIS A 1 164 ? 25.956 -16.596 -14.451 1.00 58.56 164 HIS A O 1
ATOM 1314 N N . ALA A 1 165 ? 23.774 -16.245 -14.095 1.00 58.62 165 ALA A N 1
ATOM 1315 C CA . ALA A 1 165 ? 23.797 -16.605 -12.674 1.00 58.62 165 ALA A CA 1
ATOM 1316 C C . ALA A 1 165 ? 24.164 -18.082 -12.405 1.00 58.62 165 ALA A C 1
ATOM 1318 O O . ALA A 1 165 ? 24.345 -18.469 -11.252 1.00 58.62 165 ALA A O 1
ATOM 1319 N N . TRP A 1 166 ? 24.268 -18.904 -13.452 1.00 52.09 166 TRP A N 1
ATOM 1320 C CA . TRP A 1 166 ? 24.552 -20.331 -13.373 1.00 52.09 166 TRP A CA 1
ATOM 1321 C C . TRP A 1 166 ? 25.527 -20.728 -14.487 1.00 52.09 166 TRP A C 1
ATOM 1323 O O . TRP A 1 166 ? 25.418 -20.193 -15.593 1.00 52.09 166 TRP A O 1
ATOM 1333 N N . PRO A 1 167 ? 26.464 -21.660 -14.236 1.00 55.00 167 PRO A N 1
ATOM 1334 C CA . PRO A 1 167 ? 27.299 -22.202 -15.298 1.00 55.00 167 PRO A CA 1
ATOM 1335 C C . PRO A 1 167 ? 26.418 -22.931 -16.317 1.00 55.00 167 PRO A C 1
ATOM 1337 O O . PRO A 1 167 ? 25.490 -23.646 -15.933 1.00 55.00 167 PRO A O 1
ATOM 1340 N N . LEU A 1 168 ? 26.718 -22.757 -17.607 1.00 54.25 168 LEU A N 1
ATOM 1341 C CA . LEU A 1 168 ? 26.103 -23.545 -18.671 1.00 54.25 168 LEU A CA 1
ATOM 1342 C C . LEU A 1 168 ? 26.353 -25.023 -18.356 1.00 54.25 168 LEU A C 1
ATOM 1344 O O . LEU A 1 168 ? 27.496 -25.477 -18.306 1.00 54.25 168 LEU A O 1
ATOM 1348 N N . SER A 1 169 ? 25.275 -25.743 -18.065 1.00 50.75 169 SER A N 1
ATOM 1349 C CA . SER A 1 169 ? 25.298 -27.181 -17.832 1.00 50.75 169 SER A CA 1
ATOM 1350 C C . SER A 1 169 ? 25.801 -27.882 -19.094 1.00 50.75 169 SER A C 1
ATOM 1352 O O . SER A 1 169 ? 25.152 -27.785 -20.137 1.00 50.75 169 SER A O 1
ATOM 1354 N N . ILE A 1 170 ? 26.951 -28.549 -18.976 1.00 43.22 170 ILE A N 1
ATOM 1355 C CA . ILE A 1 170 ? 27.430 -29.582 -19.907 1.00 43.22 170 ILE A CA 1
ATOM 1356 C C . ILE A 1 170 ? 26.632 -30.865 -19.691 1.00 43.22 170 ILE A C 1
ATOM 1358 O O . ILE A 1 170 ? 26.403 -31.210 -18.507 1.00 43.22 170 ILE A O 1
#

Foldseek 3Di:
DDDPVVVVVVVVVVVVPPPPPPPPDDPCPPPVNVVVVVVVVVVVVVLCVVQNDPVPDPDLFDADSPPRDTDDPQLSVLVVCVVVVVVVQVVVLCCCCPVVVVDDPPDDRDDDPGDDPPPPPVPVPCCVVVVVVVVVVVVVVVVVVVVCVVVVHDPVVVVVDDPDPDPDDD

Mean predicted aligned error: 17.93 Å

Radius of gyration: 33.09 Å; Cα contacts (8 Å, |Δi|>4): 55; chains: 1; bounding box: 109×61×54 Å

pLDDT: mean 78.91, std 14.61, range [43.22, 97.69]

Solvent-accessible surface area (backbone atoms only — not comparable to full-atom values): 10626 Å² total; per-residue (Å²): 132,82,51,72,69,54,54,51,48,53,53,49,68,64,58,72,70,72,85,57,89,72,71,85,61,56,78,68,71,36,66,70,48,46,54,48,49,54,52,52,53,51,50,52,50,52,47,29,72,75,55,50,54,77,89,78,55,98,63,95,73,53,59,42,70,90,78,65,50,68,58,56,68,68,41,52,50,34,64,73,40,46,62,61,53,51,51,55,51,48,54,52,50,48,44,38,37,72,72,64,60,76,46,64,86,86,57,82,78,85,80,84,91,62,67,56,91,84,56,80,63,81,53,78,57,55,60,56,52,50,50,49,51,53,50,50,54,61,50,45,52,58,54,49,52,51,55,26,64,77,63,77,46,60,65,67,69,57,68,72,46,82,87,59,98,60,80,84,83,128

Sequence (170 aa):
MVSASEASRILMETSDNTDNSDDTKHHEEKQTKQKKFQTQVRQLVETKDDMGNPFKEDTSDLYTLDTKVVMSPEVIMSVKTAESIGNAQYESMIVERLSNNMKGFYETAKKNLLPPFRTGSRKKEAEASKVKSMKSDIQLFPRMYISCHMRDGDLGTFFEHENHAWPLSI

Organism: Dreissena polymorpha (NCBI:txid45954)

Secondary structure (DSSP, 8-state):
---HHHHHHHHHHHHTT--S----S-GGGSHHHHHHHHHHHHHHHHHHHHH--GGG------B-TTT-PBPPHHHHHHHHHHHHHHHHHHHHHHIIIIIS--S-TTSPPPP--PPPS------THHHHHHHHHHHHHHHHHHHHHHHHHHTT--HHHHHHS---SS----